Protein AF-A0A423XPM9-F1 (afdb_monomer_lite)

Radius of gyration: 18.82 Å; chains: 1; bounding box: 44×22×61 Å

Foldseek 3Di:
DDQDQADLVVLVVLLVVLCVVLVAAEDPVLSVVLCVVCVRGNVSSNLLSVLQSVVCVVVVHRYRDPVCNVVSVVVSVVVVVVVVVVVVVCVVVVVVPPPDDPPDD

pLDDT: mean 75.1, std 12.42, range [34.94, 87.5]

Structure (mmCIF, N/CA/C/O backbone):
data_AF-A0A423XPM9-F1
#
_entry.id   AF-A0A423XPM9-F1
#
loop_
_atom_site.group_PDB
_atom_site.id
_atom_site.type_symbol
_atom_site.label_atom_id
_atom_site.label_alt_id
_atom_site.label_comp_id
_atom_site.label_asym_id
_atom_site.label_entity_id
_atom_site.label_seq_id
_atom_site.pdbx_PDB_ins_code
_atom_site.Cartn_x
_atom_site.Cartn_y
_atom_site.Cartn_z
_atom_site.occupancy
_atom_site.B_iso_or_equiv
_atom_site.auth_seq_id
_atom_site.auth_comp_id
_atom_site.auth_asym_id
_atom_site.auth_atom_id
_atom_site.pdbx_PDB_model_num
ATOM 1 N N . ILE A 1 1 ? 22.048 4.118 -3.874 1.00 34.94 1 ILE A N 1
ATOM 2 C CA . ILE A 1 1 ? 21.041 4.959 -3.183 1.00 34.94 1 ILE A CA 1
ATOM 3 C C . ILE A 1 1 ? 20.967 4.459 -1.745 1.00 34.94 1 ILE A C 1
ATOM 5 O O . ILE A 1 1 ? 20.647 3.292 -1.558 1.00 34.94 1 ILE A O 1
ATOM 9 N N . GLN A 1 2 ? 21.383 5.255 -0.753 1.00 37.81 2 GLN A N 1
ATOM 10 C CA . GLN A 1 2 ? 21.260 4.855 0.655 1.00 37.81 2 GLN A CA 1
ATOM 11 C C . GLN A 1 2 ? 19.793 4.990 1.070 1.00 37.81 2 GLN A C 1
ATOM 13 O O . GLN A 1 2 ? 19.264 6.098 1.105 1.00 37.81 2 GLN A O 1
ATOM 18 N N . LEU A 1 3 ? 19.126 3.869 1.352 1.00 52.06 3 LEU A N 1
ATOM 19 C CA . LEU A 1 3 ? 17.851 3.903 2.060 1.00 52.06 3 LEU A CA 1
ATOM 20 C C . LEU A 1 3 ? 18.159 4.198 3.532 1.00 52.06 3 LEU A C 1
ATOM 22 O O . LEU A 1 3 ? 18.531 3.300 4.288 1.00 52.06 3 LEU A O 1
ATOM 26 N N . SER A 1 4 ? 18.031 5.460 3.932 1.00 52.53 4 SER A N 1
ATOM 27 C CA . SER A 1 4 ? 18.038 5.818 5.348 1.00 52.53 4 SER A CA 1
ATOM 28 C C . SER A 1 4 ? 16.778 5.260 5.997 1.00 52.53 4 SER A C 1
ATOM 30 O O . SER A 1 4 ? 15.666 5.531 5.539 1.00 52.53 4 SER A O 1
ATOM 32 N N . ARG A 1 5 ? 16.954 4.468 7.058 1.00 59.56 5 ARG A N 1
ATOM 33 C CA . ARG A 1 5 ? 15.843 4.103 7.936 1.00 59.56 5 ARG A CA 1
ATOM 34 C C . ARG A 1 5 ? 15.285 5.375 8.550 1.00 59.56 5 ARG A C 1
ATOM 36 O O . ARG A 1 5 ? 16.048 6.202 9.046 1.00 59.56 5 ARG A O 1
ATOM 43 N N . ILE A 1 6 ? 13.973 5.521 8.489 1.00 70.06 6 ILE A N 1
ATOM 44 C CA . ILE A 1 6 ? 13.267 6.642 9.094 1.00 70.06 6 ILE A CA 1
ATOM 45 C C . ILE A 1 6 ? 12.575 6.139 10.360 1.00 70.06 6 ILE A C 1
ATOM 47 O O . ILE A 1 6 ? 12.199 4.972 10.441 1.00 70.06 6 ILE A O 1
ATOM 51 N N . GLU A 1 7 ? 12.450 7.010 11.359 1.00 69.69 7 GLU A N 1
ATOM 52 C CA . GLU A 1 7 ? 11.698 6.719 12.578 1.00 69.69 7 GLU A CA 1
ATOM 53 C C . GLU A 1 7 ? 10.245 6.338 12.270 1.00 69.69 7 GLU A C 1
ATOM 55 O O . GLU A 1 7 ? 9.596 6.930 11.400 1.00 69.69 7 GLU A O 1
ATOM 60 N N . ASP A 1 8 ? 9.712 5.407 13.062 1.00 72.38 8 ASP A N 1
ATOM 61 C CA . ASP A 1 8 ? 8.354 4.859 12.947 1.00 72.38 8 ASP A CA 1
ATOM 62 C C . ASP A 1 8 ? 7.261 5.937 12.908 1.00 72.38 8 ASP A C 1
ATOM 64 O O . ASP A 1 8 ? 6.213 5.751 12.289 1.00 72.38 8 ASP A O 1
ATOM 68 N N . LYS A 1 9 ? 7.524 7.105 13.508 1.00 73.75 9 LYS A N 1
ATOM 69 C CA . LYS A 1 9 ? 6.629 8.265 13.472 1.00 73.75 9 LYS A CA 1
ATOM 70 C C . LYS A 1 9 ? 6.333 8.726 12.042 1.00 73.75 9 LYS A C 1
ATOM 72 O O . LYS A 1 9 ? 5.176 8.964 11.709 1.00 73.75 9 LYS A O 1
ATOM 77 N N . TYR A 1 10 ? 7.349 8.801 11.186 1.00 74.81 10 TYR A N 1
ATOM 78 C CA . TYR A 1 10 ? 7.160 9.207 9.793 1.00 74.81 10 TYR A CA 1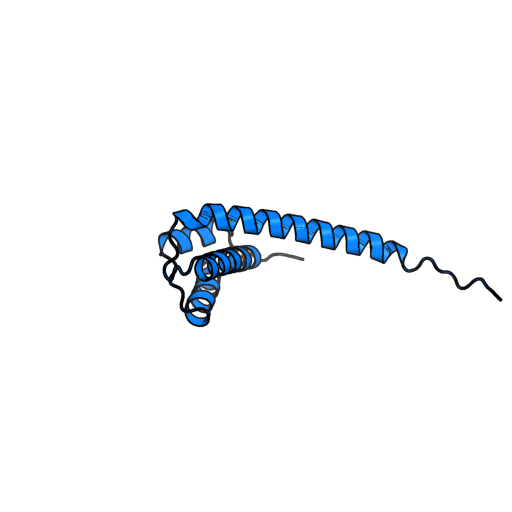
ATOM 79 C C . TYR A 1 10 ? 6.481 8.109 8.972 1.00 74.81 10 TYR A C 1
ATOM 81 O O . TYR A 1 10 ? 5.711 8.415 8.065 1.00 74.81 10 TYR A O 1
ATOM 89 N N . LEU A 1 11 ? 6.710 6.831 9.302 1.00 77.25 11 LEU A N 1
ATOM 90 C CA . LEU A 1 11 ? 5.961 5.729 8.692 1.00 77.25 11 LEU A CA 1
ATOM 91 C C . LEU A 1 11 ? 4.468 5.832 9.032 1.00 77.25 11 LEU A C 1
ATOM 93 O O . LEU A 1 11 ? 3.622 5.653 8.157 1.00 77.25 11 LEU A O 1
ATOM 97 N N . HIS A 1 12 ? 4.135 6.162 10.280 1.00 78.38 12 HIS A N 1
ATOM 98 C CA . HIS A 1 12 ? 2.756 6.418 10.687 1.00 78.38 12 HIS A CA 1
ATOM 99 C C . HIS A 1 12 ? 2.150 7.642 9.999 1.00 78.38 12 HIS A C 1
ATOM 101 O O . HIS A 1 12 ? 0.998 7.561 9.579 1.00 78.38 12 HIS A O 1
ATOM 107 N N . ASP A 1 13 ? 2.905 8.725 9.808 1.00 81.56 13 ASP A N 1
ATOM 108 C CA . ASP A 1 13 ? 2.420 9.899 9.071 1.00 81.56 13 ASP A CA 1
ATOM 109 C C . ASP A 1 13 ? 2.124 9.579 7.599 1.00 81.56 13 ASP A C 1
ATOM 111 O O . ASP A 1 13 ? 1.115 10.042 7.066 1.00 81.56 13 ASP A O 1
ATOM 115 N N . ILE A 1 14 ? 2.934 8.735 6.946 1.00 80.94 14 ILE A N 1
ATOM 116 C CA . ILE A 1 14 ? 2.659 8.264 5.576 1.00 80.94 14 ILE A CA 1
ATOM 117 C C . ILE A 1 14 ? 1.331 7.502 5.530 1.00 80.94 14 ILE A C 1
ATOM 119 O O . ILE A 1 14 ? 0.502 7.759 4.655 1.00 80.94 14 ILE A O 1
ATOM 123 N N . ILE A 1 15 ? 1.114 6.583 6.476 1.00 82.00 15 ILE A N 1
ATOM 124 C CA . ILE A 1 15 ? -0.123 5.796 6.529 1.00 82.00 15 ILE A CA 1
ATOM 125 C C . ILE A 1 15 ? -1.320 6.705 6.821 1.00 82.00 15 ILE A C 1
ATOM 127 O O . ILE A 1 15 ? -2.340 6.601 6.146 1.00 82.00 15 ILE A O 1
ATOM 131 N N . LYS A 1 16 ? -1.182 7.636 7.768 1.00 83.62 16 LYS A N 1
ATOM 132 C CA . LYS A 1 16 ? -2.242 8.570 8.156 1.00 83.62 16 LYS A CA 1
ATOM 133 C C . LYS A 1 16 ? -2.615 9.532 7.025 1.00 83.62 16 LYS A C 1
ATOM 135 O O . LYS A 1 16 ? -3.790 9.784 6.788 1.00 83.62 16 LYS A O 1
ATOM 140 N N . THR A 1 17 ? -1.627 10.028 6.284 1.00 83.56 17 THR A N 1
ATOM 141 C CA . THR A 1 17 ? -1.867 10.870 5.102 1.00 83.56 17 THR A CA 1
ATOM 142 C C . THR A 1 17 ? -2.623 10.086 4.024 1.00 83.56 17 THR A C 1
ATOM 144 O O . THR A 1 17 ? -3.525 10.621 3.383 1.00 83.56 17 THR A O 1
ATOM 147 N N . GLY A 1 18 ? -2.298 8.798 3.850 1.00 79.75 18 GLY A N 1
ATOM 148 C CA . GLY A 1 18 ? -3.050 7.897 2.975 1.00 79.75 18 GLY A CA 1
ATOM 149 C C . GLY A 1 18 ? -4.486 7.662 3.455 1.00 79.75 18 GLY A C 1
ATOM 150 O O . GLY A 1 18 ? -5.413 7.750 2.657 1.00 79.75 18 GLY A O 1
ATOM 151 N N . GLU A 1 19 ? -4.680 7.423 4.755 1.00 82.62 19 GLU A N 1
ATOM 152 C CA . GLU A 1 19 ? -5.998 7.292 5.398 1.00 82.62 19 GLU A CA 1
ATOM 153 C C . GLU A 1 19 ? -6.896 8.496 5.116 1.00 82.62 19 GLU A C 1
ATOM 155 O O . GLU A 1 19 ? -8.002 8.344 4.598 1.00 82.62 19 GLU A O 1
ATOM 160 N N . GLU A 1 20 ? -6.402 9.696 5.424 1.00 83.69 20 GLU A N 1
ATOM 161 C CA . GLU A 1 20 ? -7.151 10.943 5.272 1.00 83.69 20 GLU A CA 1
ATOM 162 C C . GLU A 1 20 ? -7.433 11.266 3.799 1.00 83.69 20 GLU A C 1
ATOM 164 O O . GLU A 1 20 ? -8.543 11.677 3.466 1.00 83.69 20 GLU A O 1
ATOM 169 N N . GLY A 1 21 ? -6.465 11.038 2.905 1.00 81.81 21 GLY A N 1
ATOM 170 C CA . GLY A 1 21 ? -6.619 11.317 1.475 1.00 81.81 21 GLY A CA 1
ATOM 171 C C . GLY A 1 21 ? -7.590 10.381 0.750 1.00 81.81 21 GLY A C 1
ATOM 172 O O . GLY A 1 21 ? -8.230 10.795 -0.215 1.00 81.81 21 GLY A O 1
ATOM 173 N N . LEU A 1 22 ? -7.709 9.130 1.202 1.00 80.38 22 LEU A N 1
ATOM 174 C CA . LEU A 1 22 ? -8.543 8.100 0.567 1.00 80.38 22 LEU A CA 1
ATOM 175 C C . LEU A 1 22 ? -9.856 7.839 1.321 1.00 80.38 22 LEU A C 1
ATOM 177 O O . LEU A 1 22 ? -10.707 7.107 0.820 1.00 80.38 22 LEU A O 1
ATOM 181 N N . GLY A 1 23 ? -10.035 8.420 2.512 1.00 81.69 23 GLY A N 1
ATOM 182 C CA . GLY A 1 23 ? -11.204 8.183 3.364 1.00 81.69 23 GLY A CA 1
ATOM 183 C C . GLY A 1 23 ? -11.277 6.756 3.921 1.00 81.69 23 GLY A C 1
ATOM 184 O O . GLY A 1 23 ? -12.360 6.281 4.259 1.00 81.69 23 GLY A O 1
ATOM 185 N N . LEU A 1 24 ? -10.137 6.067 3.997 1.00 83.38 24 LEU A N 1
ATOM 186 C CA . LEU A 1 24 ? -10.023 4.688 4.472 1.00 83.38 24 LEU A CA 1
ATOM 187 C C . LEU A 1 24 ? -9.579 4.667 5.937 1.00 83.38 24 LEU A C 1
ATOM 189 O O . LEU A 1 24 ? -8.821 5.528 6.379 1.00 83.38 24 LEU A O 1
ATOM 193 N N . LYS A 1 25 ? -10.004 3.650 6.690 1.00 83.69 25 LYS A N 1
ATOM 194 C CA . LYS A 1 25 ? -9.523 3.390 8.053 1.00 83.69 25 LYS A CA 1
ATOM 195 C C . LYS A 1 25 ? -8.696 2.114 8.089 1.00 83.69 25 LYS A C 1
ATOM 197 O O . LYS A 1 25 ? -9.217 1.029 7.846 1.00 83.69 25 LYS A O 1
ATOM 202 N N . PHE A 1 26 ? -7.427 2.215 8.466 1.00 83.06 26 PHE A N 1
ATOM 203 C CA . PHE A 1 26 ? -6.597 1.057 8.771 1.00 83.06 26 PHE A CA 1
ATOM 204 C C . PHE A 1 26 ? -6.696 0.763 10.264 1.00 83.06 26 PHE A C 1
ATOM 206 O O . PHE A 1 26 ? -6.580 1.657 11.116 1.00 83.06 26 PHE A O 1
ATOM 213 N N . SER A 1 27 ? -6.881 -0.512 10.594 1.00 85.12 27 SER A N 1
ATOM 214 C CA . SER A 1 27 ? -6.834 -0.951 11.982 1.00 85.12 27 SER A CA 1
ATOM 215 C C . SER A 1 27 ? -5.439 -0.714 12.579 1.00 85.12 27 SER A C 1
ATOM 217 O O . SER A 1 27 ? -4.419 -0.687 11.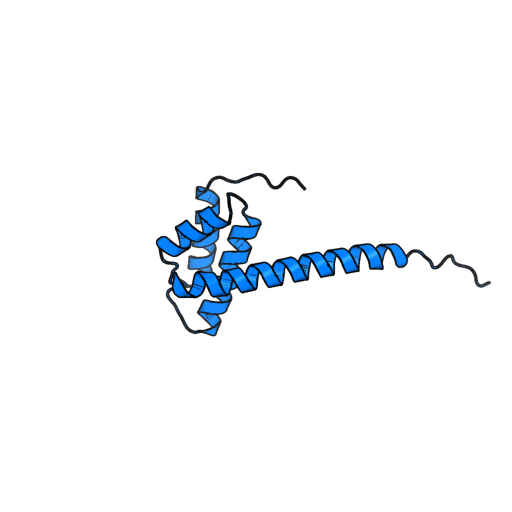880 1.00 85.12 27 SER A O 1
ATOM 219 N N . ALA A 1 28 ? -5.373 -0.516 13.897 1.00 82.56 28 ALA A N 1
ATOM 220 C CA . ALA A 1 28 ? -4.098 -0.317 14.591 1.00 82.56 28 ALA A CA 1
ATOM 221 C C . ALA A 1 28 ? -3.151 -1.521 14.420 1.00 82.56 28 ALA A C 1
ATOM 223 O O . ALA A 1 28 ? -1.936 -1.353 14.335 1.00 82.56 28 ALA A O 1
ATOM 224 N N . GLU A 1 29 ? -3.720 -2.721 14.319 1.00 84.75 29 GLU A N 1
ATOM 225 C CA . GLU A 1 29 ? -2.988 -3.965 14.101 1.00 84.75 29 GLU A CA 1
ATOM 226 C C . GLU A 1 29 ? -2.316 -3.978 12.722 1.00 84.75 29 GLU A C 1
ATOM 228 O O . GLU A 1 29 ? -1.109 -4.192 12.627 1.00 84.75 29 GLU A O 1
ATOM 233 N N . VAL A 1 30 ? -3.054 -3.597 11.673 1.00 84.25 30 VAL A N 1
ATOM 234 C CA . VAL A 1 30 ? -2.517 -3.443 10.313 1.00 84.25 30 VAL A CA 1
ATOM 235 C C . VAL A 1 30 ? -1.408 -2.391 10.277 1.00 84.25 30 VAL A C 1
ATOM 237 O O . VAL A 1 30 ? -0.344 -2.645 9.716 1.00 84.25 30 VAL A O 1
ATOM 240 N N . LYS A 1 31 ? -1.604 -1.235 10.925 1.00 84.06 31 LYS A N 1
ATOM 241 C CA . LYS A 1 31 ? -0.577 -0.181 11.008 1.00 84.06 31 LYS A CA 1
ATOM 242 C C . LYS A 1 31 ? 0.721 -0.683 11.633 1.00 84.06 31 LYS A C 1
ATOM 244 O O . LYS A 1 31 ? 1.798 -0.400 11.108 1.00 84.06 31 LYS A O 1
ATOM 249 N N . LYS A 1 32 ? 0.625 -1.452 12.718 1.00 84.25 32 LYS A N 1
ATOM 250 C CA . LYS A 1 32 ? 1.790 -2.043 13.382 1.00 84.25 32 LYS A CA 1
ATOM 251 C C . LYS A 1 32 ? 2.488 -3.066 12.486 1.00 84.25 32 LYS A C 1
ATOM 253 O O . LYS A 1 32 ? 3.701 -2.984 12.318 1.00 84.25 32 LYS A O 1
ATOM 258 N N . SER A 1 33 ? 1.733 -3.964 11.852 1.00 85.19 33 SER A N 1
ATOM 259 C CA . SER A 1 33 ? 2.301 -4.954 10.933 1.00 85.19 33 SER A CA 1
ATOM 260 C C . SER A 1 33 ? 3.001 -4.305 9.739 1.00 85.19 33 SER A C 1
ATOM 262 O O . SER A 1 33 ? 4.074 -4.754 9.350 1.00 85.19 33 SER A O 1
ATOM 264 N N . ILE A 1 34 ? 2.453 -3.222 9.175 1.00 83.88 34 ILE A N 1
ATOM 265 C CA . ILE A 1 34 ? 3.105 -2.489 8.078 1.00 83.88 34 ILE A CA 1
ATOM 266 C C . ILE A 1 34 ? 4.452 -1.924 8.532 1.00 83.88 34 ILE A C 1
ATOM 268 O O . ILE A 1 34 ? 5.434 -2.074 7.808 1.00 83.88 34 ILE A O 1
ATOM 272 N N . VAL A 1 35 ? 4.519 -1.295 9.709 1.00 83.75 35 VAL A N 1
ATOM 273 C CA . VAL A 1 35 ? 5.773 -0.739 10.247 1.00 83.75 35 VAL A CA 1
ATOM 274 C C . VAL A 1 35 ? 6.807 -1.841 10.487 1.00 83.75 35 VAL A C 1
ATOM 276 O O . VAL A 1 35 ? 7.948 -1.706 10.043 1.00 83.75 35 VAL A O 1
ATOM 279 N N . GLU A 1 36 ? 6.401 -2.959 11.097 1.00 83.56 36 GLU A N 1
ATOM 280 C CA . GLU A 1 36 ? 7.278 -4.113 11.339 1.00 83.56 36 GLU A CA 1
ATOM 281 C C . GLU A 1 36 ? 7.825 -4.707 10.032 1.00 83.56 36 GLU A C 1
ATOM 283 O O . GLU A 1 36 ? 9.031 -4.918 9.902 1.00 83.56 36 GLU A O 1
ATOM 288 N N . ILE A 1 37 ? 6.963 -4.918 9.032 1.00 82.00 37 ILE A N 1
ATOM 289 C CA . ILE A 1 37 ? 7.352 -5.465 7.723 1.00 82.00 37 ILE A CA 1
ATOM 290 C C . ILE A 1 37 ? 8.247 -4.486 6.956 1.00 82.00 37 ILE A C 1
ATOM 292 O O . ILE A 1 37 ? 9.198 -4.893 6.288 1.00 82.00 37 ILE A O 1
ATOM 296 N N . SER A 1 38 ? 7.960 -3.188 7.054 1.00 78.69 38 SER A N 1
ATOM 297 C CA . SER A 1 38 ? 8.705 -2.151 6.342 1.00 78.69 38 SER A CA 1
ATOM 298 C C . SER A 1 38 ? 10.096 -1.916 6.927 1.00 78.69 38 SER A C 1
ATOM 300 O O . SER A 1 38 ? 10.941 -1.354 6.235 1.00 78.69 38 SER A O 1
ATOM 302 N N . ASN A 1 39 ? 10.361 -2.345 8.168 1.00 76.69 39 ASN A N 1
ATOM 303 C CA . ASN A 1 39 ? 11.677 -2.299 8.819 1.00 76.69 39 ASN A CA 1
ATOM 304 C C . ASN A 1 39 ? 12.351 -0.908 8.735 1.00 76.69 39 ASN A C 1
ATOM 306 O O . ASN A 1 39 ? 13.550 -0.777 8.460 1.00 76.69 39 ASN A O 1
ATOM 310 N N . GLY A 1 40 ? 11.541 0.143 8.903 1.00 72.69 40 GLY A N 1
ATOM 311 C CA . GLY A 1 40 ? 11.969 1.544 8.836 1.00 72.69 40 GLY A CA 1
ATOM 312 C C . GLY A 1 40 ? 12.180 2.100 7.423 1.00 72.69 40 GLY A C 1
ATOM 313 O O . GLY A 1 40 ? 12.695 3.207 7.282 1.00 72.69 40 GLY A O 1
ATOM 314 N N . PHE A 1 41 ? 11.807 1.373 6.367 1.00 78.56 41 PHE A N 1
ATOM 315 C CA . PHE A 1 41 ? 11.919 1.845 4.988 1.00 78.56 41 PHE A CA 1
ATOM 316 C C . PHE A 1 41 ? 10.606 2.489 4.497 1.00 78.56 41 PHE A C 1
ATOM 318 O O . PHE A 1 41 ? 9.586 1.804 4.339 1.00 78.56 41 PHE A O 1
ATOM 325 N N . PRO A 1 42 ? 10.617 3.793 4.164 1.00 78.81 42 PRO A N 1
ATOM 326 C CA . PRO A 1 42 ? 9.418 4.512 3.721 1.00 78.81 42 PRO A CA 1
ATOM 327 C C . PRO A 1 42 ? 8.848 3.977 2.413 1.00 78.81 42 PRO A C 1
ATOM 329 O O . PRO A 1 42 ? 7.637 3.936 2.236 1.00 78.81 42 PRO A O 1
ATOM 332 N N . TYR A 1 43 ? 9.725 3.541 1.505 1.00 80.56 43 TYR A N 1
ATOM 333 C CA . TYR A 1 43 ? 9.322 2.999 0.212 1.00 80.56 43 TYR A CA 1
ATOM 334 C C . TYR A 1 43 ? 8.397 1.786 0.371 1.00 80.56 43 TYR A C 1
ATOM 336 O O . TYR A 1 43 ? 7.322 1.754 -0.222 1.00 80.56 43 TYR A O 1
ATOM 344 N N . PHE A 1 44 ? 8.770 0.824 1.224 1.00 80.38 44 PHE A N 1
ATOM 345 C CA . PHE A 1 44 ? 7.938 -0.353 1.482 1.00 80.38 44 PHE A CA 1
ATOM 346 C C . PHE A 1 44 ? 6.650 0.014 2.213 1.00 80.38 44 PHE A C 1
ATOM 348 O O . PHE A 1 44 ? 5.589 -0.481 1.846 1.00 80.38 44 PHE A O 1
ATOM 355 N N . THR A 1 45 ? 6.723 0.950 3.159 1.00 84.69 45 THR A N 1
ATOM 356 C CA . THR A 1 45 ? 5.540 1.464 3.869 1.00 84.69 45 THR A CA 1
ATOM 357 C C . THR A 1 45 ? 4.521 2.030 2.885 1.00 84.69 45 THR A C 1
ATOM 359 O O . THR A 1 45 ? 3.342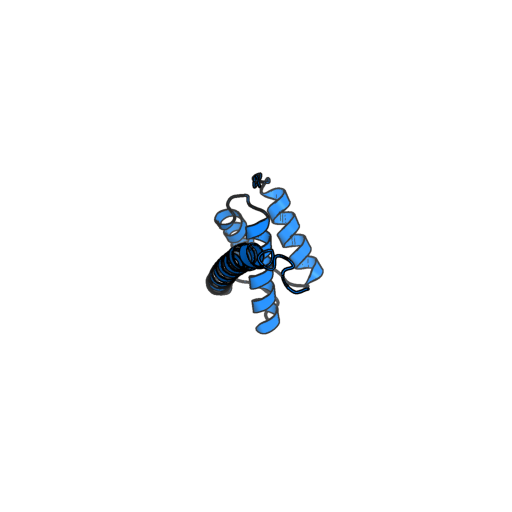 1.678 2.920 1.00 84.69 45 THR A O 1
ATOM 362 N N . HIS A 1 46 ? 4.988 2.873 1.963 1.00 84.50 46 HIS A N 1
ATOM 363 C CA . HIS A 1 46 ? 4.150 3.501 0.955 1.00 84.50 46 HIS A CA 1
ATOM 364 C C . HIS A 1 46 ? 3.596 2.484 -0.047 1.00 84.50 46 HIS A C 1
ATOM 366 O O . HIS A 1 46 ? 2.409 2.513 -0.359 1.00 84.50 46 HIS A O 1
ATOM 372 N N . LEU A 1 47 ? 4.430 1.553 -0.517 1.00 85.06 47 LEU A N 1
ATOM 373 C CA . LEU A 1 47 ? 4.011 0.509 -1.448 1.00 85.06 47 LEU A CA 1
ATOM 374 C C . LEU A 1 47 ? 2.924 -0.389 -0.844 1.00 85.06 47 LEU A C 1
ATOM 376 O O . LEU A 1 47 ? 1.899 -0.621 -1.480 1.00 85.06 47 LEU A O 1
ATOM 380 N N . ILE A 1 48 ? 3.130 -0.871 0.385 1.00 85.50 48 ILE A N 1
ATOM 381 C CA . ILE A 1 48 ? 2.162 -1.724 1.082 1.00 85.50 48 ILE A CA 1
ATOM 382 C C . ILE A 1 48 ? 0.866 -0.944 1.331 1.00 85.50 48 ILE A C 1
ATOM 384 O O . ILE A 1 48 ? -0.215 -1.461 1.056 1.00 85.50 48 ILE A O 1
ATOM 388 N N . GLY A 1 49 ? 0.964 0.310 1.785 1.00 86.06 49 GLY A N 1
ATOM 389 C CA . GLY A 1 49 ? -0.195 1.182 1.987 1.00 86.06 49 GLY A CA 1
ATOM 390 C C . GLY A 1 49 ? -1.001 1.410 0.704 1.00 86.06 49 GLY A C 1
ATOM 391 O O . GLY A 1 49 ? -2.227 1.321 0.727 1.00 86.06 49 GLY A O 1
ATOM 392 N N . LYS A 1 50 ? -0.321 1.626 -0.429 1.00 86.88 50 LYS A N 1
ATOM 393 C CA . LYS A 1 50 ? -0.952 1.781 -1.747 1.00 86.88 50 LYS A CA 1
ATOM 394 C C . LYS A 1 50 ? -1.703 0.522 -2.178 1.00 86.88 50 LYS A C 1
ATOM 396 O O . LYS A 1 50 ? -2.843 0.624 -2.613 1.00 86.88 50 LYS A O 1
ATOM 401 N N . GLU A 1 51 ? -1.082 -0.652 -2.076 1.00 87.50 51 GLU A N 1
ATOM 402 C CA . GLU A 1 51 ? -1.724 -1.916 -2.471 1.00 87.50 51 GLU A CA 1
ATOM 403 C C . GLU A 1 51 ? -2.904 -2.269 -1.552 1.00 87.50 51 GLU A C 1
ATOM 405 O O . GLU A 1 51 ? -3.928 -2.760 -2.023 1.00 87.50 51 GLU A O 1
ATOM 410 N N . LEU A 1 52 ? -2.802 -1.967 -0.252 1.00 86.81 52 LEU A N 1
ATOM 411 C CA . LEU A 1 52 ? -3.915 -2.108 0.690 1.00 86.81 52 LEU A CA 1
ATOM 412 C C . LEU A 1 52 ? -5.086 -1.194 0.332 1.00 86.81 52 LEU A C 1
ATOM 414 O O . LEU A 1 52 ? -6.224 -1.657 0.295 1.00 86.81 52 LEU A O 1
ATOM 418 N N . ALA A 1 53 ? -4.810 0.078 0.040 1.00 85.12 53 ALA A N 1
ATOM 419 C CA . ALA A 1 53 ? -5.832 1.023 -0.385 1.00 85.12 53 ALA A CA 1
ATOM 420 C C . ALA A 1 53 ? -6.503 0.593 -1.696 1.00 85.12 53 ALA A C 1
ATOM 422 O O . ALA A 1 53 ? -7.724 0.638 -1.797 1.00 85.12 53 ALA A O 1
ATOM 423 N N . ASP A 1 54 ? -5.728 0.122 -2.674 1.00 87.38 54 ASP A N 1
ATOM 424 C CA . ASP A 1 54 ? -6.256 -0.356 -3.955 1.00 87.38 54 ASP A CA 1
ATOM 425 C C . ASP A 1 54 ? -7.203 -1.553 -3.773 1.00 87.38 54 ASP A C 1
ATOM 427 O O . ASP A 1 54 ? -8.291 -1.592 -4.352 1.00 87.38 54 ASP A O 1
ATOM 431 N N . ILE A 1 55 ? -6.836 -2.512 -2.915 1.00 85.62 55 ILE A N 1
ATOM 432 C CA . ILE A 1 55 ? -7.694 -3.663 -2.599 1.00 85.62 55 ILE A CA 1
ATOM 433 C C . ILE A 1 55 ? -8.944 -3.231 -1.826 1.00 85.62 55 ILE A C 1
ATOM 435 O O . ILE A 1 55 ? -10.033 -3.728 -2.119 1.00 85.62 55 ILE A O 1
ATOM 439 N N . ALA A 1 56 ? -8.809 -2.311 -0.869 1.00 85.38 56 ALA A N 1
ATOM 440 C CA . ALA A 1 56 ? -9.924 -1.793 -0.084 1.00 85.38 56 ALA A CA 1
ATOM 441 C C . ALA A 1 56 ? -10.950 -1.077 -0.972 1.00 85.38 56 ALA A C 1
ATOM 443 O O . ALA A 1 56 ? -12.132 -1.418 -0.942 1.00 85.38 56 ALA A O 1
ATOM 444 N N . LEU A 1 57 ? -10.484 -0.181 -1.847 1.00 85.06 57 LEU A N 1
ATOM 445 C CA . LEU A 1 57 ? -11.318 0.511 -2.831 1.00 85.06 57 LEU A CA 1
ATOM 446 C C . LEU A 1 57 ? -11.966 -0.465 -3.816 1.00 85.06 57 LEU A C 1
ATOM 448 O O . LEU A 1 57 ? -13.166 -0.374 -4.066 1.00 85.06 57 LEU A O 1
ATOM 452 N N . SER A 1 58 ? -11.204 -1.434 -4.332 1.00 86.25 58 SER A N 1
ATOM 453 C CA . SER A 1 58 ? -11.723 -2.443 -5.268 1.00 86.25 58 SER A CA 1
ATOM 454 C C . SER A 1 58 ? -12.771 -3.361 -4.634 1.00 86.25 58 SER A C 1
ATOM 456 O O . SER A 1 58 ? -13.671 -3.838 -5.320 1.00 86.25 58 SER A O 1
ATOM 458 N N . SER A 1 59 ? -12.660 -3.613 -3.329 1.00 83.56 59 SER A N 1
ATOM 459 C CA . SER A 1 59 ? -13.580 -4.474 -2.576 1.00 83.56 59 SER A CA 1
ATOM 460 C C . SER A 1 59 ? -14.732 -3.699 -1.925 1.00 83.56 59 SER A C 1
ATOM 462 O O . SER A 1 59 ? -15.600 -4.315 -1.312 1.00 83.56 59 SER A O 1
ATOM 464 N N . GLY A 1 60 ? -14.741 -2.364 -2.019 1.00 81.75 60 GLY A N 1
ATOM 465 C CA . GLY A 1 60 ? -15.711 -1.505 -1.329 1.00 81.75 60 GLY A CA 1
ATOM 466 C C . GLY A 1 60 ? -15.600 -1.548 0.201 1.00 81.75 60 GLY A C 1
ATOM 467 O O . GLY A 1 60 ? -16.585 -1.310 0.897 1.00 81.75 60 GLY A O 1
ATOM 468 N N . LEU A 1 61 ? -14.425 -1.896 0.732 1.00 79.50 61 LEU A N 1
ATOM 469 C CA . LEU A 1 61 ? -14.162 -1.969 2.166 1.00 79.50 61 LEU A CA 1
ATOM 470 C C . LEU A 1 61 ? -13.643 -0.618 2.662 1.00 79.50 61 LEU A C 1
ATOM 472 O O . LEU A 1 61 ? -12.590 -0.155 2.234 1.00 79.50 61 LEU A O 1
ATOM 476 N N . ASN A 1 62 ? -14.353 -0.016 3.614 1.00 78.62 62 ASN A N 1
ATOM 477 C CA . ASN A 1 62 ? -13.917 1.231 4.254 1.00 78.62 62 ASN A CA 1
ATOM 478 C C . ASN A 1 62 ? -12.949 0.989 5.425 1.00 78.62 62 ASN A C 1
ATOM 480 O O . ASN A 1 62 ? -12.211 1.896 5.813 1.00 78.62 62 ASN A O 1
ATOM 484 N N . GLU A 1 63 ? -12.953 -0.224 5.986 1.00 79.75 63 GLU A N 1
ATOM 485 C CA . GLU A 1 63 ? -12.044 -0.642 7.052 1.00 79.75 63 GLU A CA 1
ATOM 486 C C . GLU A 1 63 ? -11.125 -1.765 6.578 1.00 79.75 63 GLU A C 1
ATOM 488 O O . GLU A 1 63 ? -11.566 -2.800 6.072 1.00 79.75 63 GLU A O 1
ATOM 493 N N . ILE A 1 64 ? -9.825 -1.546 6.759 1.00 79.94 64 ILE A N 1
ATOM 494 C CA . ILE A 1 64 ? -8.771 -2.482 6.391 1.00 79.94 64 ILE A CA 1
ATOM 495 C C . ILE A 1 64 ? -8.389 -3.282 7.634 1.00 79.94 64 ILE A C 1
ATOM 497 O O . ILE A 1 64 ? -7.795 -2.752 8.579 1.00 79.94 64 ILE A O 1
ATOM 501 N N . ASN A 1 65 ? -8.719 -4.573 7.593 1.00 81.38 65 ASN A N 1
ATOM 502 C CA . ASN A 1 65 ? -8.407 -5.558 8.625 1.00 81.38 65 ASN A CA 1
ATOM 503 C C . ASN A 1 65 ? -7.209 -6.437 8.238 1.00 81.38 65 ASN A C 1
ATOM 505 O O . ASN A 1 65 ? -6.765 -6.452 7.087 1.00 81.38 65 ASN A O 1
ATOM 509 N N . SER A 1 66 ? -6.697 -7.184 9.221 1.00 77.31 66 SER A N 1
ATOM 510 C CA . SER A 1 66 ? -5.516 -8.047 9.077 1.00 77.31 66 SER A CA 1
ATOM 511 C C . SER A 1 66 ? -5.673 -9.109 7.974 1.00 77.31 66 SER A C 1
ATOM 513 O O . SER A 1 66 ? -4.694 -9.473 7.330 1.00 77.31 66 SER A O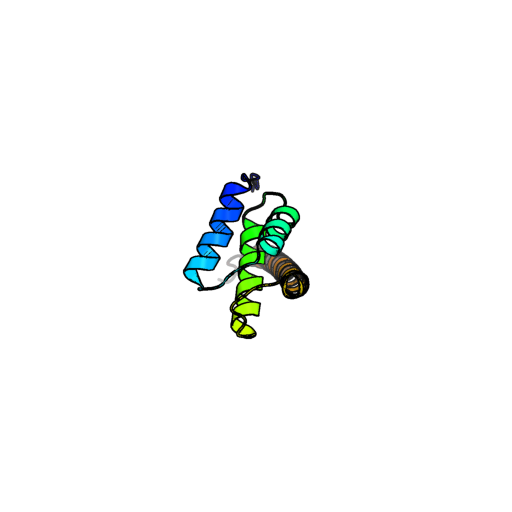 1
ATOM 515 N N . ASP A 1 67 ? -6.903 -9.528 7.658 1.00 81.56 67 ASP A N 1
ATOM 516 C CA . ASP A 1 67 ? -7.194 -10.501 6.593 1.00 81.56 67 ASP A CA 1
ATOM 517 C C . ASP A 1 67 ? -6.776 -10.035 5.189 1.00 81.56 67 ASP A C 1
ATOM 519 O O . ASP A 1 67 ? -6.427 -10.845 4.329 1.00 81.56 67 ASP A O 1
ATOM 523 N N . VAL A 1 68 ? -6.777 -8.720 4.947 1.00 81.12 68 VAL A N 1
ATOM 524 C CA . VAL A 1 68 ? -6.426 -8.126 3.643 1.00 81.12 68 VAL A CA 1
ATOM 525 C C . VAL A 1 68 ? -4.909 -7.937 3.505 1.00 81.12 68 VAL A C 1
ATOM 527 O O . VAL A 1 68 ? -4.370 -7.905 2.395 1.00 81.12 68 VAL A O 1
ATOM 530 N N . LEU A 1 69 ? -4.198 -7.881 4.636 1.00 82.44 69 LEU A N 1
ATOM 531 C CA . LEU A 1 69 ? -2.751 -7.695 4.715 1.00 82.44 69 LEU A CA 1
ATOM 532 C C . LEU A 1 69 ? -1.942 -8.720 3.897 1.00 82.44 69 LEU A C 1
ATOM 534 O O . LEU A 1 69 ? -1.121 -8.291 3.083 1.00 82.44 69 LEU A O 1
ATOM 538 N N . PRO A 1 70 ? -2.146 -10.047 4.028 1.00 84.38 70 PRO A N 1
ATOM 539 C CA . PRO A 1 70 ? -1.363 -11.027 3.274 1.00 84.38 70 PRO A CA 1
ATOM 540 C C . PRO A 1 70 ? -1.605 -10.946 1.760 1.00 84.38 70 PRO A C 1
ATOM 542 O O . PRO A 1 70 ? -0.671 -11.137 0.976 1.00 84.38 70 PRO A O 1
ATOM 545 N N . ALA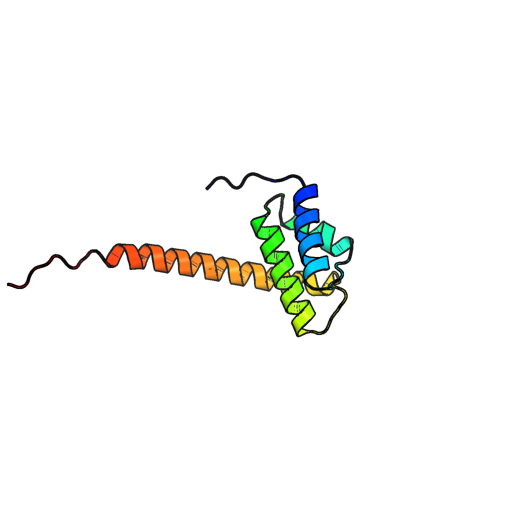 A 1 71 ? -2.831 -10.628 1.333 1.00 84.81 71 ALA A N 1
ATOM 546 C CA . ALA A 1 71 ? -3.156 -10.450 -0.081 1.00 84.81 71 ALA A CA 1
ATOM 547 C C . ALA A 1 71 ? -2.447 -9.217 -0.665 1.00 84.81 71 ALA A C 1
ATOM 549 O O . ALA A 1 71 ? -1.800 -9.312 -1.712 1.00 84.81 71 ALA A O 1
ATOM 550 N N . ALA A 1 72 ? -2.503 -8.089 0.049 1.00 84.12 72 ALA A N 1
ATOM 551 C CA . ALA A 1 72 ? -1.816 -6.860 -0.334 1.00 84.12 72 ALA A CA 1
ATOM 552 C C . ALA A 1 72 ? -0.296 -7.037 -0.368 1.00 84.12 72 ALA A C 1
ATOM 554 O O . ALA A 1 72 ? 0.354 -6.618 -1.324 1.00 84.12 72 ALA A O 1
ATOM 555 N N . LEU A 1 73 ? 0.271 -7.725 0.626 1.00 84.06 73 LEU A N 1
ATOM 556 C CA . LEU A 1 73 ? 1.705 -7.987 0.698 1.00 84.06 73 LEU A CA 1
ATOM 557 C C . LEU A 1 73 ? 2.186 -8.817 -0.496 1.00 84.06 73 LEU A C 1
ATOM 559 O O . LEU A 1 73 ? 3.182 -8.478 -1.134 1.00 84.06 73 LEU A O 1
ATOM 563 N N . LYS A 1 74 ? 1.453 -9.880 -0.847 1.00 85.69 74 LYS A N 1
ATOM 564 C CA . LYS A 1 74 ? 1.774 -10.702 -2.019 1.00 85.69 74 LYS A CA 1
ATOM 565 C C . LYS A 1 74 ? 1.759 -9.865 -3.297 1.00 85.69 74 LYS A C 1
ATOM 567 O O . LYS A 1 74 ? 2.659 -10.003 -4.124 1.00 85.69 74 LYS A O 1
ATOM 572 N N . ARG A 1 75 ? 0.775 -8.973 -3.444 1.00 84.56 75 ARG A N 1
ATOM 573 C CA . ARG A 1 75 ? 0.670 -8.071 -4.597 1.00 84.56 75 ARG A CA 1
ATOM 574 C C . ARG A 1 75 ? 1.824 -7.067 -4.634 1.00 84.56 75 ARG A C 1
ATOM 576 O O . ARG A 1 75 ? 2.457 -6.932 -5.676 1.00 84.56 75 ARG A O 1
ATOM 583 N N . ALA A 1 76 ? 2.182 -6.476 -3.494 1.00 83.19 76 ALA A N 1
ATOM 584 C CA . ALA A 1 76 ? 3.320 -5.568 -3.353 1.00 83.19 76 ALA A CA 1
ATOM 585 C C . ALA A 1 76 ? 4.654 -6.231 -3.737 1.00 83.19 76 ALA A C 1
ATOM 587 O O . ALA A 1 76 ? 5.441 -5.654 -4.491 1.00 83.19 76 ALA A O 1
ATOM 588 N N . VAL A 1 77 ? 4.899 -7.464 -3.283 1.00 81.81 77 VAL A N 1
ATOM 589 C CA . VAL A 1 77 ? 6.113 -8.226 -3.628 1.00 81.81 77 VAL A CA 1
ATOM 590 C C . VAL A 1 77 ? 6.167 -8.531 -5.125 1.00 81.81 77 VAL A C 1
ATOM 592 O O . VAL A 1 77 ? 7.192 -8.289 -5.761 1.00 81.81 77 VAL A O 1
ATOM 595 N N . VAL A 1 78 ? 5.064 -9.010 -5.712 1.00 81.88 78 VAL A N 1
ATOM 596 C CA . VAL A 1 78 ? 4.988 -9.296 -7.156 1.00 81.88 78 VAL A CA 1
ATOM 597 C C . VAL A 1 78 ? 5.205 -8.023 -7.978 1.00 81.88 78 VAL A C 1
ATOM 599 O O . VAL A 1 78 ? 5.937 -8.049 -8.966 1.00 81.88 78 VAL A O 1
ATOM 602 N N . ASN A 1 79 ? 4.621 -6.901 -7.553 1.00 76.62 79 ASN A N 1
ATOM 603 C CA . ASN A 1 79 ? 4.759 -5.621 -8.241 1.00 76.62 79 ASN A CA 1
ATOM 604 C C . ASN A 1 79 ? 6.202 -5.091 -8.159 1.00 76.62 79 ASN A C 1
ATOM 606 O O . ASN A 1 79 ? 6.756 -4.663 -9.168 1.00 76.62 79 ASN A O 1
ATOM 610 N N . THR A 1 80 ? 6.851 -5.223 -6.996 1.00 73.50 80 THR A N 1
ATOM 611 C CA . THR A 1 80 ? 8.264 -4.846 -6.804 1.00 73.50 80 THR A CA 1
ATOM 612 C C . THR A 1 80 ? 9.194 -5.698 -7.658 1.00 73.50 80 THR A C 1
ATOM 614 O O . THR A 1 80 ? 10.069 -5.161 -8.326 1.00 73.50 80 THR A O 1
ATOM 617 N N . ALA A 1 81 ? 9.000 -7.020 -7.683 1.00 72.12 81 ALA A N 1
ATOM 618 C CA . ALA A 1 81 ? 9.795 -7.917 -8.520 1.00 72.12 81 ALA A CA 1
ATOM 619 C C . ALA A 1 81 ? 9.608 -7.610 -10.015 1.00 72.12 81 ALA A C 1
ATOM 621 O O . ALA A 1 81 ? 10.573 -7.605 -10.777 1.00 72.12 81 ALA A O 1
ATOM 622 N N . GLY A 1 82 ? 8.373 -7.302 -10.427 1.00 71.94 82 GLY A N 1
ATOM 623 C CA . GLY A 1 82 ? 8.069 -6.844 -11.779 1.00 71.94 82 GLY A CA 1
ATOM 624 C C . GLY A 1 82 ? 8.736 -5.510 -12.115 1.00 71.94 82 GLY A C 1
ATOM 625 O O . GLY A 1 82 ? 9.263 -5.366 -13.214 1.00 71.94 82 GLY A O 1
ATOM 626 N N . GLN A 1 83 ? 8.756 -4.560 -11.176 1.00 71.44 83 GLN A N 1
ATOM 627 C CA . GLN A 1 83 ? 9.454 -3.285 -11.340 1.00 71.44 83 GLN A CA 1
ATOM 628 C C . GLN A 1 83 ? 10.961 -3.497 -11.473 1.00 71.44 83 GLN A C 1
ATOM 630 O O . GLN A 1 83 ? 11.538 -3.029 -12.443 1.00 71.44 83 GLN A O 1
ATOM 635 N N . LEU A 1 84 ? 11.569 -4.292 -10.589 1.00 70.12 84 LEU A N 1
ATO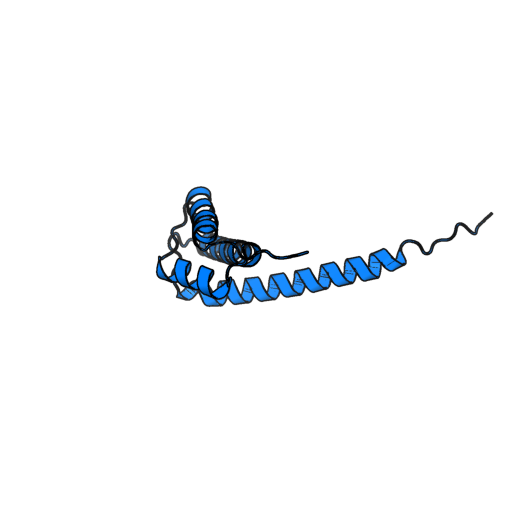M 636 C CA . LEU A 1 84 ? 12.994 -4.628 -10.658 1.00 70.12 84 LEU A CA 1
ATOM 637 C C . LEU A 1 84 ? 13.369 -5.257 -12.004 1.00 70.12 84 LEU A C 1
ATOM 639 O O . LEU A 1 84 ? 14.416 -4.952 -12.567 1.00 70.12 84 LEU A O 1
ATOM 643 N N . LYS A 1 85 ? 12.514 -6.151 -12.515 1.00 71.81 85 LYS A N 1
ATOM 644 C CA . LYS A 1 85 ? 12.722 -6.799 -13.809 1.00 71.81 85 LYS A CA 1
ATOM 645 C C . LYS A 1 85 ? 12.661 -5.790 -14.959 1.00 71.81 85 LYS A C 1
ATOM 647 O O . LYS A 1 85 ? 13.525 -5.844 -15.825 1.00 71.81 85 LYS A O 1
ATOM 652 N N . ARG A 1 86 ? 11.681 -4.879 -14.954 1.00 73.94 86 ARG A N 1
ATOM 653 C CA . ARG A 1 86 ? 11.569 -3.804 -15.955 1.00 73.94 86 ARG A CA 1
ATOM 654 C C . ARG A 1 86 ? 12.756 -2.853 -15.889 1.00 73.94 86 ARG A C 1
ATOM 656 O O . ARG A 1 86 ? 13.367 -2.612 -16.913 1.00 73.94 86 ARG A O 1
ATOM 663 N N . ASP A 1 87 ? 13.142 -2.413 -14.695 1.00 70.44 87 ASP A N 1
ATOM 664 C CA . ASP A 1 87 ? 14.298 -1.532 -14.503 1.00 70.44 87 ASP A CA 1
ATOM 665 C C . ASP A 1 87 ? 15.592 -2.196 -15.010 1.00 70.44 87 ASP A C 1
ATOM 667 O O . ASP A 1 87 ? 16.442 -1.543 -15.614 1.00 70.44 87 ASP A O 1
ATOM 671 N N . TYR A 1 88 ? 15.737 -3.512 -14.810 1.00 64.38 88 TYR A N 1
ATOM 672 C CA . TYR A 1 88 ? 16.844 -4.291 -15.367 1.00 64.38 88 TYR A CA 1
ATOM 673 C C . TYR A 1 88 ? 16.773 -4.399 -16.897 1.00 64.38 88 TYR A C 1
ATOM 675 O O . TYR A 1 88 ? 17.775 -4.162 -17.570 1.00 64.38 88 TYR A O 1
ATOM 683 N N . GLU A 1 89 ? 15.610 -4.737 -17.461 1.00 68.81 89 GLU A N 1
ATOM 684 C CA . GLU A 1 89 ? 15.402 -4.799 -18.913 1.00 68.81 89 GLU A CA 1
ATOM 685 C C . GLU A 1 89 ? 15.638 -3.436 -19.574 1.00 68.81 89 GLU A C 1
ATOM 687 O O . GLU A 1 89 ? 16.305 -3.389 -20.602 1.00 68.81 89 GLU A O 1
ATOM 692 N N . ASP A 1 90 ? 15.200 -2.336 -18.967 1.00 69.56 90 ASP A N 1
ATOM 693 C CA . ASP A 1 90 ? 15.420 -0.968 -19.442 1.00 69.56 90 ASP A CA 1
ATOM 694 C C . ASP A 1 90 ? 16.896 -0.563 -19.339 1.00 69.56 90 ASP A C 1
ATOM 696 O O . ASP A 1 90 ? 17.440 0.041 -20.265 1.00 69.56 90 ASP A O 1
ATOM 700 N N . ALA A 1 91 ? 17.601 -0.934 -18.267 1.00 68.38 91 ALA A N 1
ATOM 701 C CA . ALA A 1 91 ? 19.037 -0.676 -18.139 1.00 68.38 91 ALA A CA 1
ATOM 702 C C . ALA A 1 91 ? 19.857 -1.468 -19.175 1.00 68.38 91 ALA A C 1
ATOM 704 O O . ALA A 1 91 ? 20.751 -0.922 -19.823 1.00 68.38 91 ALA A O 1
ATOM 705 N N . VAL A 1 92 ? 19.532 -2.746 -19.385 1.00 67.75 92 VAL A N 1
ATOM 706 C CA . VAL A 1 92 ? 20.215 -3.609 -20.364 1.00 67.75 92 VAL A CA 1
ATOM 707 C C . VAL A 1 92 ? 19.828 -3.256 -21.806 1.00 67.75 92 VAL A C 1
ATOM 709 O O . VAL A 1 92 ? 20.670 -3.332 -22.700 1.00 67.75 92 VAL A O 1
ATOM 712 N N . THR A 1 93 ? 18.588 -2.827 -22.048 1.00 59.19 93 THR A N 1
ATOM 713 C CA . THR A 1 93 ? 18.111 -2.396 -23.372 1.00 59.19 93 THR A CA 1
ATOM 714 C C . THR A 1 93 ? 18.628 -1.004 -23.724 1.00 59.19 93 THR A C 1
ATOM 716 O O . THR A 1 93 ? 19.114 -0.818 -24.836 1.00 59.19 93 THR A O 1
ATOM 719 N N . SER A 1 94 ? 18.632 -0.043 -22.790 1.00 53.50 94 SER A N 1
ATOM 720 C CA . SER A 1 94 ? 19.230 1.287 -23.014 1.00 53.50 94 SER A CA 1
ATOM 721 C C . SER A 1 94 ? 20.737 1.217 -23.258 1.00 53.50 94 SER A C 1
ATOM 723 O O . SER A 1 94 ? 21.245 1.945 -24.106 1.00 53.50 94 SER A O 1
ATOM 725 N N . SER A 1 95 ? 21.435 0.252 -22.646 1.00 53.44 95 SER A N 1
ATOM 726 C CA . SER A 1 95 ? 22.845 -0.043 -22.947 1.00 53.44 95 SER A CA 1
ATOM 727 C C . SER A 1 95 ? 23.090 -0.505 -24.396 1.00 53.44 95 SER A C 1
ATOM 729 O O . SER A 1 95 ? 24.239 -0.580 -24.824 1.00 53.44 95 SER A O 1
ATOM 731 N N . ARG A 1 96 ? 22.041 -0.841 -25.165 1.00 52.84 96 ARG A N 1
ATOM 732 C CA . ARG A 1 96 ? 22.139 -1.262 -26.576 1.00 52.84 96 ARG A CA 1
ATOM 733 C C . ARG A 1 96 ? 21.695 -0.191 -27.578 1.00 52.84 96 ARG A C 1
ATOM 735 O O . ARG A 1 96 ? 21.854 -0.421 -28.775 1.00 52.84 96 ARG A O 1
ATOM 742 N N . THR A 1 97 ? 21.178 0.957 -27.136 1.00 49.53 97 THR A N 1
ATOM 743 C CA . THR A 1 97 ? 20.624 1.982 -28.047 1.00 49.53 97 THR A CA 1
ATOM 744 C C . THR A 1 97 ? 21.666 2.997 -28.547 1.00 49.53 97 THR A C 1
ATOM 746 O O . THR A 1 97 ? 21.411 3.677 -29.534 1.00 49.53 97 THR A O 1
ATOM 749 N N . ASP A 1 98 ? 22.884 3.013 -27.995 1.00 48.94 98 ASP A N 1
ATOM 750 C CA . ASP A 1 98 ? 24.025 3.791 -28.525 1.00 48.94 98 ASP A CA 1
ATOM 751 C C . ASP A 1 98 ? 24.898 3.008 -29.536 1.00 48.94 98 ASP A C 1
ATOM 753 O O . ASP A 1 98 ? 26.053 3.346 -29.787 1.00 48.94 98 ASP A O 1
ATOM 757 N N . VAL A 1 99 ? 24.367 1.940 -30.149 1.00 51.06 99 VAL A N 1
ATOM 758 C CA . VAL A 1 99 ? 25.088 1.124 -31.154 1.00 51.06 99 VAL A CA 1
ATOM 759 C C . VAL A 1 99 ? 24.526 1.328 -32.564 1.00 51.06 99 VAL A C 1
ATOM 761 O O . VAL A 1 99 ? 24.368 0.386 -33.335 1.00 51.06 99 VAL A O 1
ATOM 764 N N . TYR A 1 100 ? 24.245 2.575 -32.930 1.00 50.88 100 TYR A N 1
ATOM 765 C CA . TYR A 1 100 ? 24.272 2.975 -34.335 1.00 50.88 100 TYR A CA 1
ATOM 766 C C . TYR A 1 100 ? 25.396 3.990 -34.514 1.00 50.88 100 TYR A C 1
ATOM 768 O O . TYR A 1 100 ? 25.149 5.194 -34.436 1.00 50.88 100 TYR A O 1
ATOM 776 N N . PRO A 1 101 ? 26.648 3.546 -34.747 1.00 50.84 101 PRO A N 1
ATOM 777 C CA . PRO A 1 101 ? 27.601 4.438 -35.367 1.00 50.84 101 PRO A CA 1
ATOM 778 C C . PRO A 1 101 ? 27.006 4.823 -36.722 1.00 50.84 101 PRO A C 1
ATOM 780 O O . PRO A 1 101 ? 26.602 3.973 -37.517 1.00 50.84 101 PRO A O 1
ATOM 783 N N . SER A 1 102 ? 26.912 6.122 -36.946 1.00 53.03 102 SER A N 1
ATOM 784 C CA . SER A 1 102 ? 26.712 6.752 -38.238 1.00 53.03 102 SER A CA 1
ATOM 785 C C . SER A 1 102 ? 27.728 6.196 -39.238 1.00 53.03 102 SER A C 1
ATOM 787 O O . SER A 1 102 ? 28.841 6.692 -39.376 1.00 53.03 102 SER A O 1
ATOM 789 N N . ILE A 1 103 ? 27.347 5.126 -39.926 1.00 56.62 103 ILE A N 1
ATOM 790 C CA . ILE A 1 103 ? 28.037 4.615 -41.102 1.00 56.62 103 ILE A CA 1
ATOM 791 C C . ILE A 1 103 ? 26.949 4.347 -42.129 1.00 56.62 103 ILE A C 1
ATOM 793 O O . ILE A 1 103 ? 26.413 3.247 -42.184 1.00 56.62 103 ILE A O 1
ATOM 797 N N . LEU A 1 104 ? 26.571 5.377 -42.882 1.00 52.56 104 LEU A N 1
ATOM 798 C CA . LEU A 1 104 ? 26.163 5.259 -44.280 1.00 52.56 104 LEU A CA 1
ATOM 799 C C . LEU A 1 104 ? 26.132 6.667 -44.898 1.00 52.56 104 LEU A C 1
ATOM 801 O O . LEU A 1 104 ? 25.237 7.461 -44.614 1.00 52.56 104 LEU A O 1
ATOM 805 N N . TYR A 1 105 ? 27.124 6.855 -45.773 1.00 44.62 105 TYR A N 1
ATOM 806 C CA . TYR A 1 105 ? 27.449 7.962 -46.680 1.00 44.62 105 TYR A CA 1
ATOM 807 C C . TYR A 1 105 ? 28.250 9.151 -46.138 1.00 44.62 105 TYR A C 1
ATOM 809 O O . TYR A 1 105 ? 27.692 9.999 -45.412 1.00 44.62 105 TYR A O 1
#

Sequence (105 aa):
IQLSRIEDKYLHDIIKTGEEGLGLKFSAEVKKSIVEISNGFPYFTHLIGKELADIALSSGLNEINSDVLPAALKRAVVNTAGQLKRDYEDAVTSSRTDVYPSILY

Secondary structure (DSSP, 8-state):
-------HHHHHHHHHHHHHHHT-EE-HHHHHHHHHHHTT-HHHHHHHHHHHHHHHHHHT-SEE-GGGHHHHHHHHHHHHHHHHHHHHHHHHHHTTTT-------

Organism: NCBI:txid413503